Protein AF-A0A0F9MQK7-F1 (afdb_monomer_lite)

Radius of gyration: 15.84 Å; chains: 1; bounding box: 43×38×30 Å

Structure (mmCIF, N/CA/C/O backbone):
data_AF-A0A0F9MQK7-F1
#
_entry.id   AF-A0A0F9MQK7-F1
#
loop_
_atom_site.group_PDB
_atom_site.id
_atom_site.type_symbol
_atom_site.label_atom_id
_atom_site.label_alt_id
_atom_site.label_comp_id
_atom_site.label_asym_id
_atom_site.label_entity_id
_atom_site.label_seq_id
_atom_site.pdbx_PDB_ins_code
_atom_site.Cartn_x
_atom_site.Cartn_y
_atom_site.Cartn_z
_atom_site.occupancy
_atom_site.B_iso_or_equiv
_atom_site.auth_seq_id
_atom_site.auth_comp_id
_atom_site.auth_asym_id
_atom_site.auth_atom_id
_atom_site.pdbx_PDB_model_num
ATOM 1 N N . MET A 1 1 ? -6.878 9.873 -14.787 1.00 47.34 1 MET A N 1
ATOM 2 C CA . MET A 1 1 ? -6.921 8.482 -14.293 1.00 47.34 1 MET A CA 1
ATOM 3 C C . MET A 1 1 ? -7.978 8.427 -13.210 1.00 47.34 1 MET A C 1
ATOM 5 O O . MET A 1 1 ? -7.890 9.215 -12.277 1.00 47.34 1 MET A O 1
ATOM 9 N N . GLU A 1 2 ? -9.004 7.596 -13.382 1.00 56.97 2 GLU A N 1
ATOM 10 C CA . GLU A 1 2 ? -10.028 7.359 -12.358 1.00 56.97 2 GLU A CA 1
ATOM 11 C C . GLU A 1 2 ? -9.343 6.892 -11.067 1.00 56.97 2 GLU A C 1
ATOM 13 O O . GLU A 1 2 ? -8.559 5.941 -11.095 1.00 56.97 2 GLU A O 1
ATOM 18 N N . ASN A 1 3 ? -9.599 7.554 -9.936 1.00 78.50 3 ASN A N 1
ATOM 19 C CA . ASN A 1 3 ? -9.067 7.089 -8.660 1.00 78.50 3 ASN A CA 1
ATOM 20 C C . ASN A 1 3 ? -9.879 5.868 -8.232 1.00 78.50 3 ASN A C 1
ATOM 22 O O . ASN A 1 3 ? -10.920 6.015 -7.598 1.00 78.50 3 ASN A O 1
ATOM 26 N N . ARG A 1 4 ? -9.454 4.660 -8.586 1.00 91.31 4 ARG A N 1
ATOM 27 C CA . ARG A 1 4 ? -10.155 3.434 -8.186 1.00 91.31 4 ARG A CA 1
ATOM 28 C C . ARG A 1 4 ? -9.516 2.854 -6.937 1.00 91.31 4 ARG A C 1
ATOM 30 O O . ARG A 1 4 ? -8.299 2.848 -6.791 1.00 91.31 4 ARG A O 1
ATOM 37 N N . CYS A 1 5 ? -10.353 2.356 -6.038 1.00 93.50 5 CYS A N 1
ATOM 38 C CA . CYS A 1 5 ? -9.909 1.679 -4.832 1.00 93.50 5 CYS A CA 1
ATOM 39 C C . CYS A 1 5 ? -9.233 0.357 -5.202 1.00 93.50 5 CYS A C 1
ATOM 41 O O . CYS A 1 5 ? -9.874 -0.503 -5.812 1.00 93.50 5 CYS A O 1
ATOM 43 N N . PHE A 1 6 ? -7.988 0.141 -4.765 1.00 94.06 6 PHE A N 1
ATOM 44 C CA . PHE A 1 6 ? -7.258 -1.103 -5.056 1.00 94.06 6 PHE A CA 1
ATOM 45 C C . PHE A 1 6 ? -7.934 -2.370 -4.510 1.00 94.06 6 PHE A C 1
ATOM 47 O O . PHE A 1 6 ? -7.606 -3.477 -4.932 1.00 94.06 6 PHE A O 1
ATOM 54 N N . LYS A 1 7 ? -8.874 -2.229 -3.567 1.00 94.81 7 LYS A N 1
ATOM 55 C CA . LYS A 1 7 ? -9.607 -3.353 -2.985 1.00 94.81 7 LYS A CA 1
ATOM 56 C C . LYS A 1 7 ? -10.889 -3.700 -3.726 1.00 94.81 7 LYS A C 1
ATOM 58 O O . LYS A 1 7 ? -11.073 -4.852 -4.103 1.00 94.81 7 LYS A O 1
ATOM 63 N N . CYS A 1 8 ? -11.812 -2.747 -3.828 1.00 94.31 8 CYS A N 1
ATOM 64 C CA . CYS A 1 8 ? -13.159 -3.003 -4.344 1.00 94.31 8 CYS A CA 1
ATOM 65 C C . CYS A 1 8 ? -13.319 -2.626 -5.819 1.00 94.31 8 CYS A C 1
ATOM 67 O O . CYS A 1 8 ? -14.351 -2.932 -6.404 1.00 94.31 8 CYS A O 1
ATOM 69 N N . ASN A 1 9 ? -12.322 -1.963 -6.414 1.00 92.56 9 ASN A N 1
ATOM 70 C CA . ASN A 1 9 ? -12.347 -1.453 -7.784 1.00 92.56 9 ASN A CA 1
ATOM 71 C C . ASN A 1 9 ? -13.461 -0.419 -8.077 1.00 92.56 9 ASN A C 1
ATOM 73 O O . ASN A 1 9 ? -13.677 -0.046 -9.235 1.00 92.56 9 ASN A O 1
ATOM 77 N N . CYS A 1 10 ? -14.145 0.070 -7.038 1.00 92.06 10 CYS A N 1
ATOM 78 C CA . CYS A 1 10 ? -15.068 1.198 -7.121 1.00 92.06 10 CYS A CA 1
ATOM 79 C C . CYS A 1 10 ? -14.302 2.525 -7.081 1.00 92.06 10 CYS A C 1
ATOM 81 O O . CYS A 1 10 ? -13.190 2.607 -6.548 1.00 92.06 10 CYS A O 1
ATOM 83 N N . GLU A 1 11 ? -14.916 3.573 -7.617 1.00 91.06 11 GLU A N 1
ATOM 84 C CA . GLU A 1 11 ?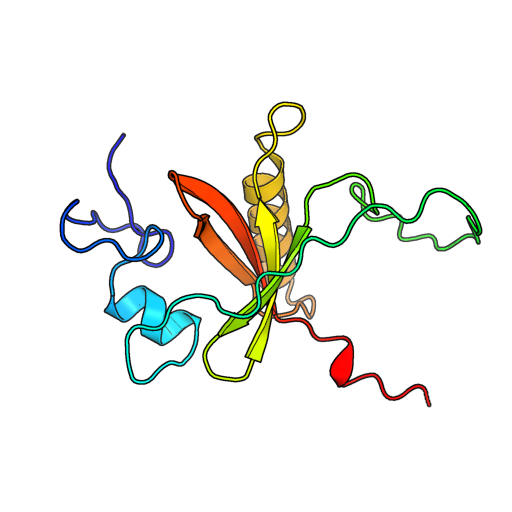 -14.359 4.922 -7.627 1.00 91.06 11 GLU A CA 1
ATOM 85 C C . GLU A 1 11 ? -14.175 5.471 -6.200 1.00 91.06 11 GLU A C 1
ATOM 87 O O . GLU A 1 11 ? -14.993 5.254 -5.303 1.00 91.06 11 GLU A O 1
ATOM 92 N N . THR A 1 12 ? -13.064 6.165 -5.974 1.00 83.94 12 THR A N 1
ATOM 93 C CA . THR A 1 12 ? -12.734 6.873 -4.736 1.00 83.94 12 THR A CA 1
ATOM 94 C C . THR A 1 12 ? -12.859 8.368 -4.991 1.00 83.94 12 THR A C 1
ATOM 96 O O . THR A 1 12 ? -12.261 8.912 -5.921 1.00 83.94 12 THR A O 1
ATOM 99 N N . SER A 1 13 ? -13.619 9.058 -4.143 1.00 78.25 13 SER A N 1
ATOM 100 C CA . SER A 1 13 ? -13.573 10.517 -4.110 1.00 78.25 13 SER A CA 1
ATOM 101 C C . SER A 1 13 ? -12.171 10.952 -3.675 1.00 78.25 13 SER A C 1
ATOM 103 O O . SER A 1 13 ? -11.645 10.451 -2.679 1.00 78.25 13 SER A O 1
ATOM 105 N N . ASN A 1 14 ? -11.557 11.898 -4.397 1.00 64.44 14 ASN A N 1
ATOM 106 C CA . ASN A 1 14 ? -10.209 12.414 -4.102 1.00 64.44 14 ASN A CA 1
ATOM 107 C C . ASN A 1 14 ? -10.029 12.855 -2.636 1.00 64.44 14 ASN A C 1
ATOM 109 O O . ASN A 1 14 ? -8.916 12.815 -2.122 1.00 64.44 14 ASN A O 1
ATOM 113 N N . LYS A 1 15 ? -11.107 13.284 -1.964 1.00 65.50 15 LYS A N 1
ATOM 114 C CA . LYS A 1 15 ? -11.072 13.771 -0.576 1.00 65.50 15 LYS A CA 1
ATOM 115 C C . LYS A 1 15 ? -11.073 12.657 0.478 1.00 65.50 15 LYS A C 1
ATOM 117 O O . LYS A 1 15 ? -10.769 12.933 1.631 1.00 65.50 15 LYS A O 1
ATOM 122 N N . GLU A 1 16 ? -11.402 11.425 0.097 1.00 70.31 16 GLU A N 1
ATOM 123 C CA . GLU A 1 16 ? -11.638 10.317 1.036 1.00 70.31 16 GLU A CA 1
ATOM 124 C C . GLU A 1 16 ? -10.673 9.141 0.839 1.00 70.31 16 GLU A C 1
ATOM 126 O O . GLU A 1 16 ? -10.744 8.154 1.565 1.00 70.31 16 GLU A O 1
ATOM 131 N N . SER A 1 17 ? -9.759 9.220 -0.130 1.00 87.38 17 SER A N 1
ATOM 132 C CA . SER A 1 17 ? -8.796 8.149 -0.391 1.00 87.38 17 SER A CA 1
ATOM 133 C C . SER A 1 17 ? -7.709 8.093 0.686 1.00 87.38 17 SER A C 1
ATOM 135 O O . SER A 1 17 ? -6.991 9.066 0.919 1.00 87.38 17 SER A O 1
ATOM 137 N N . TRP A 1 18 ? -7.550 6.930 1.316 1.00 92.56 18 TRP A N 1
ATOM 138 C CA . TRP A 1 18 ? -6.476 6.627 2.257 1.00 92.56 18 TRP A CA 1
ATOM 139 C C . TRP A 1 18 ? -5.521 5.619 1.620 1.00 92.56 18 TRP A C 1
ATOM 141 O O . TRP A 1 18 ? -5.868 4.453 1.443 1.00 92.56 18 TRP A O 1
ATOM 151 N N . TYR A 1 19 ? -4.333 6.079 1.218 1.00 93.50 19 TYR A N 1
ATOM 152 C CA . TYR A 1 19 ? -3.345 5.272 0.487 1.00 93.50 19 TYR A CA 1
ATOM 153 C C . TYR A 1 19 ? -3.910 4.582 -0.782 1.00 93.50 19 TYR A C 1
ATOM 155 O O . TYR A 1 19 ? -3.547 3.453 -1.107 1.00 93.50 19 TYR A O 1
ATOM 163 N N . GLY A 1 20 ? -4.821 5.235 -1.516 1.00 92.25 20 GLY A N 1
ATOM 164 C CA . GLY A 1 20 ? -5.447 4.657 -2.719 1.00 92.25 20 GLY A CA 1
ATOM 165 C C . GLY A 1 20 ? -6.638 3.732 -2.446 1.00 92.25 20 GLY A C 1
ATOM 166 O O . GLY A 1 20 ? -7.045 2.965 -3.318 1.00 92.25 20 GLY A O 1
ATOM 167 N N . LEU A 1 21 ? -7.191 3.7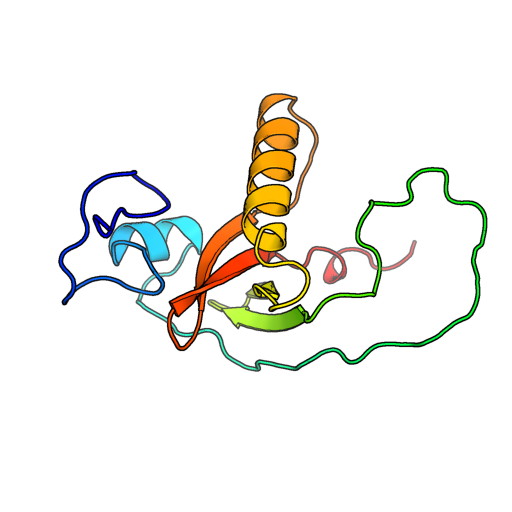68 -1.233 1.00 93.94 21 LEU A N 1
ATOM 168 C CA . LEU A 1 21 ? -8.302 2.925 -0.795 1.00 93.94 21 LEU A CA 1
ATOM 169 C C . LEU A 1 21 ? -9.415 3.759 -0.179 1.00 93.94 21 LEU A C 1
ATOM 171 O O . LEU A 1 21 ? -9.159 4.802 0.417 1.00 93.94 21 LEU A O 1
ATOM 175 N N . HIS A 1 22 ? -10.650 3.255 -0.221 1.00 95.06 22 HIS A N 1
ATOM 176 C CA . HIS A 1 22 ? -11.674 3.763 0.694 1.00 95.06 22 HIS A CA 1
ATOM 177 C C . HIS A 1 22 ? -11.249 3.508 2.151 1.00 95.06 22 HIS A C 1
ATOM 179 O O . HIS A 1 22 ? -10.661 2.454 2.426 1.00 95.06 22 HIS A O 1
ATOM 185 N N . PRO A 1 23 ? -11.613 4.382 3.105 1.00 94.69 23 PRO A N 1
ATOM 186 C CA . PRO A 1 23 ? -11.276 4.218 4.518 1.00 94.69 23 PRO A CA 1
ATOM 187 C C . PRO A 1 23 ? -11.670 2.851 5.090 1.00 94.69 23 PRO A C 1
ATOM 189 O O . PRO A 1 23 ? -10.881 2.188 5.764 1.00 94.69 23 PRO A O 1
ATOM 192 N N . GLU A 1 24 ? -12.872 2.375 4.756 1.00 95.06 24 GLU A N 1
ATOM 193 C CA . GLU A 1 24 ? -13.353 1.054 5.173 1.00 95.06 24 GLU A CA 1
ATOM 194 C C . GLU A 1 24 ? -12.589 -0.087 4.498 1.00 95.06 24 GLU A C 1
ATOM 196 O O . GLU A 1 24 ? -12.278 -1.098 5.128 1.00 95.06 24 GLU A O 1
ATOM 201 N N . CYS A 1 25 ? -12.226 0.080 3.224 1.00 96.00 25 CYS A N 1
ATOM 202 C CA . CYS A 1 25 ? -11.423 -0.906 2.509 1.00 96.00 25 CYS A CA 1
ATOM 203 C C . CYS A 1 25 ? -10.046 -1.074 3.159 1.00 96.00 25 CYS A C 1
ATOM 205 O O . CYS A 1 25 ? -9.611 -2.213 3.357 1.00 96.00 25 CYS A O 1
ATOM 207 N N . PHE A 1 26 ? -9.413 0.041 3.538 1.00 95.94 26 PHE A N 1
ATOM 208 C CA . PHE A 1 26 ? -8.145 0.059 4.259 1.00 95.94 26 PHE A CA 1
ATOM 209 C C . PHE A 1 26 ? -8.258 -0.647 5.611 1.00 95.94 26 PHE A C 1
ATOM 211 O O . PHE A 1 26 ? -7.537 -1.617 5.854 1.00 95.94 26 PHE A O 1
ATOM 218 N N . LYS A 1 27 ? -9.218 -0.243 6.455 1.00 96.62 27 LYS A N 1
ATOM 219 C CA . LYS A 1 27 ? -9.444 -0.873 7.767 1.00 96.62 27 LYS A CA 1
ATOM 220 C C . LYS A 1 27 ? -9.659 -2.378 7.654 1.00 96.62 27 LYS A C 1
ATOM 222 O O . LYS A 1 27 ? -9.061 -3.145 8.401 1.00 96.62 27 LYS A O 1
ATOM 227 N N . GLN A 1 28 ? -10.446 -2.823 6.677 1.00 96.50 28 GLN A N 1
ATOM 228 C CA . GLN A 1 28 ? -10.695 -4.247 6.466 1.00 96.50 28 GLN A CA 1
ATOM 229 C C . GLN A 1 28 ? -9.458 -5.016 5.967 1.00 96.50 28 GLN A C 1
ATOM 231 O O . GLN A 1 28 ? -9.264 -6.160 6.370 1.00 96.50 28 GLN A O 1
ATOM 236 N N . TRP A 1 29 ? -8.640 -4.443 5.073 1.00 96.25 29 TRP A N 1
ATOM 237 C CA . TRP A 1 29 ? -7.409 -5.103 4.612 1.00 96.25 29 TRP A CA 1
ATOM 238 C C . TRP A 1 29 ? -6.387 -5.250 5.733 1.00 96.25 29 TRP A C 1
ATOM 240 O O . TRP A 1 29 ? -5.842 -6.334 5.926 1.00 96.25 29 TRP A O 1
ATOM 250 N N . PHE A 1 30 ? -6.181 -4.191 6.512 1.00 96.00 30 PHE A N 1
ATOM 251 C CA . PHE A 1 30 ? -5.177 -4.173 7.573 1.00 96.00 30 PHE A CA 1
ATOM 252 C C . PHE A 1 30 ? -5.713 -4.619 8.943 1.00 96.00 30 PHE A C 1
ATOM 254 O O . PHE A 1 30 ? -4.946 -4.680 9.899 1.00 96.00 30 PHE A O 1
ATOM 261 N N . LYS A 1 31 ? -6.999 -4.994 9.025 1.00 95.62 31 LYS A N 1
ATOM 262 C CA . LYS A 1 31 ? -7.709 -5.412 10.248 1.00 95.62 31 LYS A CA 1
ATOM 263 C C . LYS A 1 31 ? -7.598 -4.383 11.383 1.00 95.62 31 LYS A C 1
ATOM 265 O O . LYS A 1 31 ? -7.288 -4.736 12.517 1.00 95.62 31 LYS A O 1
ATOM 270 N N . LEU A 1 32 ? -7.847 -3.116 11.058 1.00 95.75 32 LEU A N 1
ATOM 271 C CA . LEU A 1 32 ? -7.738 -1.980 11.978 1.00 95.75 32 LEU A CA 1
ATOM 272 C C . LEU A 1 32 ? -9.115 -1.514 12.458 1.00 95.75 32 LEU A C 1
ATOM 274 O O . LEU A 1 32 ? -10.088 -1.560 11.703 1.00 95.75 32 LEU A O 1
ATOM 278 N N . SER A 1 33 ? -9.187 -1.014 13.692 1.00 93.75 33 SER A N 1
ATOM 279 C CA . SER A 1 33 ? -10.393 -0.378 14.245 1.00 93.75 33 SER A CA 1
ATOM 280 C C . SER A 1 33 ? -10.550 1.078 13.792 1.00 93.75 33 SER A C 1
ATOM 282 O O . SER A 1 33 ? -11.671 1.573 13.672 1.00 93.75 33 SER A O 1
ATOM 284 N N . SER A 1 34 ? -9.444 1.756 13.485 1.00 94.94 34 SER A N 1
ATOM 285 C CA . SER A 1 34 ? -9.400 3.149 13.040 1.00 94.94 34 SER A CA 1
ATOM 286 C C . SER A 1 34 ? -8.417 3.335 11.878 1.00 94.94 34 SER A C 1
ATOM 288 O O . SER A 1 34 ? -7.708 2.410 11.476 1.00 94.94 34 SER A O 1
ATOM 290 N N . LEU A 1 35 ? -8.420 4.524 11.270 1.00 94.19 35 LEU A N 1
ATOM 291 C CA . LEU A 1 35 ? -7.435 4.870 10.248 1.00 94.19 35 LEU A CA 1
ATOM 292 C C . LEU A 1 35 ? -6.089 5.169 10.905 1.00 94.19 35 LEU A C 1
ATOM 294 O O . LEU A 1 35 ? -5.951 6.132 11.655 1.00 94.19 35 LEU A O 1
ATOM 298 N N . GLU A 1 36 ? -5.091 4.366 10.562 1.00 93.88 36 GLU A N 1
ATOM 299 C CA . GLU A 1 36 ? -3.715 4.529 11.016 1.00 93.88 36 GLU A CA 1
ATOM 300 C C . GLU A 1 36 ? -2.779 4.796 9.829 1.00 93.88 36 GLU A C 1
ATOM 302 O O . GLU A 1 36 ? -3.062 4.434 8.681 1.00 93.88 36 GLU A O 1
ATOM 307 N N . LYS A 1 37 ? -1.641 5.433 10.116 1.00 93.94 37 LYS A N 1
ATOM 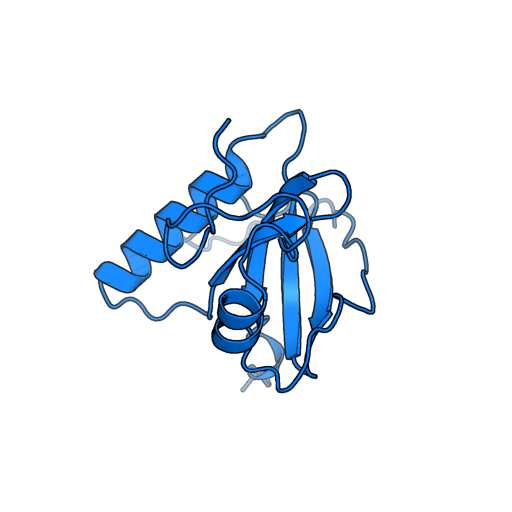308 C CA . LYS A 1 37 ? -0.531 5.602 9.170 1.00 93.94 37 LYS A CA 1
ATOM 309 C C . LYS A 1 37 ? 0.519 4.525 9.408 1.00 93.94 37 LYS A C 1
ATOM 311 O O . LYS A 1 37 ? 0.690 4.072 10.537 1.00 93.94 37 LYS A O 1
ATOM 316 N N . PHE A 1 38 ? 1.264 4.167 8.366 1.00 93.00 38 PHE A N 1
ATOM 317 C CA . PHE A 1 38 ? 2.476 3.370 8.546 1.00 93.00 38 PHE A CA 1
ATOM 318 C C . PHE A 1 38 ? 3.481 4.142 9.411 1.00 93.00 38 PHE A C 1
ATOM 320 O O . PHE A 1 38 ? 3.768 5.311 9.156 1.00 93.00 38 PHE A O 1
ATOM 327 N N . GLN A 1 39 ? 3.997 3.482 10.442 1.00 91.44 39 GLN A N 1
ATOM 328 C CA . GLN A 1 39 ? 4.958 4.023 11.404 1.00 91.44 39 GLN A CA 1
ATOM 329 C C . GLN A 1 39 ? 6.297 3.288 11.295 1.00 91.44 39 GLN A C 1
ATOM 331 O O . GLN A 1 39 ? 6.379 2.231 10.665 1.00 91.44 39 GLN A O 1
ATOM 336 N N . ASN A 1 40 ? 7.340 3.830 11.934 1.00 87.62 40 ASN A N 1
ATOM 337 C CA . ASN A 1 40 ? 8.673 3.218 11.999 1.00 87.62 40 ASN A CA 1
ATOM 338 C C . ASN A 1 40 ? 9.214 2.825 10.615 1.00 87.62 40 ASN A C 1
ATOM 340 O O . ASN A 1 40 ? 9.708 1.715 10.426 1.00 87.62 40 ASN A O 1
ATOM 344 N N . ILE A 1 41 ? 9.059 3.724 9.637 1.00 86.25 41 ILE A N 1
ATOM 345 C CA . ILE A 1 41 ? 9.494 3.517 8.254 1.00 86.25 41 ILE A CA 1
ATOM 346 C C . ILE A 1 41 ? 11.026 3.528 8.227 1.00 86.25 41 ILE A C 1
ATOM 348 O O . ILE A 1 41 ? 11.660 4.572 8.356 1.00 86.25 41 ILE A O 1
ATOM 352 N N . ILE A 1 42 ? 11.622 2.349 8.075 1.00 83.50 42 ILE A N 1
ATOM 353 C CA . ILE A 1 42 ? 13.072 2.152 8.037 1.00 83.50 42 ILE A CA 1
ATOM 354 C C . ILE A 1 42 ? 13.450 1.689 6.635 1.00 83.50 42 ILE A C 1
ATOM 356 O O . ILE A 1 42 ? 13.048 0.605 6.203 1.00 83.50 42 ILE A O 1
ATOM 360 N N . SER A 1 43 ? 14.247 2.496 5.933 1.00 79.94 43 SER A N 1
ATOM 361 C CA . SER A 1 43 ? 14.849 2.092 4.660 1.00 79.94 43 SER A CA 1
ATOM 362 C C . SER A 1 43 ? 15.870 0.987 4.911 1.00 79.94 43 SER A C 1
ATOM 364 O O . SER A 1 43 ? 16.816 1.167 5.683 1.00 79.94 43 SER A O 1
ATOM 366 N N . ARG A 1 44 ? 15.691 -0.172 4.271 1.00 68.62 44 ARG A N 1
ATOM 367 C CA . ARG A 1 44 ? 16.710 -1.223 4.297 1.00 68.62 44 ARG A CA 1
ATOM 368 C C . ARG A 1 44 ? 17.630 -1.025 3.099 1.00 68.62 44 ARG A C 1
ATOM 370 O O . ARG A 1 44 ? 17.276 -1.410 1.988 1.00 68.62 44 ARG A O 1
ATOM 377 N N . ARG A 1 45 ? 18.795 -0.413 3.345 1.00 55.62 45 ARG A N 1
ATOM 378 C CA . ARG A 1 45 ? 19.878 -0.319 2.356 1.00 55.62 45 ARG A CA 1
ATOM 379 C C . ARG A 1 45 ? 20.398 -1.708 1.985 1.00 55.62 45 ARG A C 1
ATOM 381 O O . ARG A 1 45 ? 20.289 -2.656 2.764 1.00 55.62 45 ARG A O 1
ATOM 388 N N . HIS A 1 46 ? 20.943 -1.784 0.778 1.00 55.41 46 HIS A N 1
ATOM 389 C CA . HIS A 1 46 ? 21.577 -2.957 0.197 1.00 55.41 46 HIS A CA 1
ATOM 390 C C . HIS A 1 46 ? 22.676 -3.492 1.119 1.00 55.41 46 HIS A C 1
ATOM 392 O O . HIS A 1 46 ? 23.547 -2.745 1.559 1.00 55.41 46 HIS A O 1
ATOM 398 N N . SER A 1 47 ? 22.630 -4.786 1.414 1.00 42.41 47 SER A N 1
ATOM 399 C CA . SER A 1 47 ? 23.845 -5.536 1.697 1.00 42.41 47 SER A CA 1
ATOM 400 C C . SER A 1 47 ? 24.379 -5.978 0.339 1.00 42.41 47 SER A C 1
ATOM 402 O O . SER A 1 47 ? 23.794 -6.880 -0.268 1.00 42.41 47 SER A O 1
ATOM 404 N N . ASP A 1 48 ? 25.413 -5.307 -0.157 1.00 42.09 48 ASP A N 1
ATOM 405 C CA . ASP A 1 48 ? 26.182 -5.828 -1.280 1.00 42.09 48 ASP A CA 1
ATOM 406 C C . ASP A 1 48 ? 26.864 -7.140 -0.863 1.00 42.09 48 ASP A C 1
ATOM 408 O O . ASP A 1 48 ? 27.387 -7.265 0.243 1.00 42.09 48 ASP A O 1
ATOM 412 N N . GLU A 1 49 ? 26.760 -8.113 -1.768 1.00 50.06 49 GLU A N 1
ATOM 413 C CA . GLU A 1 49 ? 27.619 -9.282 -1.981 1.00 50.06 49 GLU A CA 1
ATOM 414 C C . GLU A 1 49 ? 28.135 -10.062 -0.760 1.00 50.06 49 GLU A C 1
ATOM 416 O O . GLU A 1 49 ? 29.097 -9.693 -0.097 1.00 50.06 49 GLU A O 1
ATOM 421 N N . THR A 1 50 ? 27.581 -11.259 -0.549 1.00 40.69 50 THR A N 1
ATOM 422 C CA . THR A 1 50 ? 28.307 -12.550 -0.621 1.00 40.69 50 THR A CA 1
ATOM 423 C C . THR A 1 50 ? 27.378 -13.685 -0.176 1.00 40.69 50 THR A C 1
ATOM 425 O O . THR A 1 50 ? 26.515 -13.492 0.670 1.00 40.69 50 THR A O 1
ATOM 428 N N . LEU A 1 51 ? 27.577 -14.882 -0.742 1.00 40.72 51 LEU A N 1
ATOM 429 C CA . LEU A 1 51 ? 26.800 -16.124 -0.553 1.00 40.72 51 LEU A CA 1
ATOM 430 C C . LEU A 1 51 ? 25.643 -16.336 -1.545 1.00 40.72 51 LEU A C 1
ATOM 432 O O . LEU A 1 51 ? 24.509 -16.638 -1.179 1.00 40.72 51 LEU A O 1
ATOM 436 N N . PHE A 1 52 ? 25.981 -16.324 -2.837 1.00 41.41 52 PHE A N 1
ATOM 437 C CA . PHE A 1 52 ? 25.300 -17.164 -3.829 1.00 41.41 52 PHE A CA 1
ATOM 438 C C . PHE A 1 52 ? 25.519 -18.650 -3.482 1.00 41.41 52 PHE A C 1
ATOM 440 O O . PHE A 1 52 ? 26.320 -19.347 -4.099 1.00 41.41 52 PHE A O 1
ATOM 447 N N . ASN A 1 53 ? 24.800 -19.157 -2.483 1.00 40.66 53 ASN A N 1
ATOM 448 C CA . ASN A 1 53 ? 24.627 -20.591 -2.302 1.00 40.66 53 ASN A CA 1
ATOM 449 C C . ASN A 1 53 ? 23.313 -21.000 -2.964 1.00 40.66 53 ASN A C 1
ATOM 451 O O . ASN A 1 53 ? 22.240 -20.731 -2.436 1.00 40.66 53 ASN A O 1
ATOM 455 N N . LYS A 1 54 ? 23.440 -21.613 -4.151 1.00 43.91 54 LYS A N 1
ATOM 456 C CA . LYS A 1 54 ? 22.540 -22.594 -4.795 1.00 43.91 54 LYS A CA 1
ATOM 457 C C . LYS A 1 54 ? 21.186 -22.840 -4.094 1.00 43.91 54 LYS A C 1
ATOM 459 O O . LYS A 1 54 ? 20.904 -23.943 -3.634 1.00 43.91 54 LYS A O 1
ATOM 464 N N . ALA A 1 55 ? 20.302 -21.850 -4.094 1.00 42.03 55 ALA A N 1
ATOM 465 C CA . ALA A 1 55 ? 18.886 -22.058 -3.838 1.00 42.03 55 ALA A CA 1
ATOM 466 C C . ALA A 1 55 ? 18.162 -21.903 -5.175 1.00 42.03 55 ALA A C 1
ATOM 468 O O . ALA A 1 55 ? 18.138 -20.825 -5.760 1.00 42.03 55 ALA A O 1
ATOM 469 N N . ILE A 1 56 ? 17.578 -23.001 -5.657 1.00 45.28 56 ILE A N 1
ATOM 470 C CA . ILE A 1 56 ? 16.877 -23.153 -6.948 1.00 45.28 56 ILE A CA 1
ATOM 471 C C . ILE A 1 56 ? 15.638 -22.227 -7.073 1.00 45.28 56 ILE A C 1
ATOM 473 O O . ILE A 1 56 ? 14.995 -22.172 -8.112 1.00 45.28 56 ILE A O 1
ATOM 477 N N . ASN A 1 57 ? 15.351 -21.416 -6.052 1.00 40.88 57 ASN A N 1
ATOM 478 C CA . ASN A 1 57 ? 14.320 -20.386 -6.050 1.00 40.88 57 ASN A CA 1
ATOM 479 C C . ASN A 1 57 ? 14.945 -18.986 -5.969 1.00 40.88 57 ASN A C 1
ATOM 481 O O . ASN A 1 57 ? 14.754 -18.252 -4.996 1.00 40.88 57 ASN A O 1
ATOM 485 N N . SER A 1 58 ? 15.689 -18.583 -6.999 1.00 36.62 58 SER A N 1
ATOM 486 C CA . SER A 1 58 ? 16.021 -17.172 -7.184 1.00 36.62 58 SER A CA 1
ATOM 487 C C . SER A 1 58 ? 14.743 -16.435 -7.590 1.00 36.62 58 SER A C 1
ATOM 489 O O . SER A 1 58 ? 14.424 -16.331 -8.772 1.00 36.62 58 SER A O 1
ATOM 491 N N . SER A 1 59 ? 13.970 -15.939 -6.617 1.00 44.50 59 SER A N 1
ATOM 492 C CA . SER A 1 59 ? 12.969 -14.904 -6.912 1.00 44.50 59 SER A CA 1
ATOM 493 C C . SER A 1 59 ? 13.664 -13.822 -7.741 1.00 44.50 59 SER A C 1
ATOM 495 O O . SER A 1 59 ? 14.776 -13.400 -7.401 1.00 44.50 59 SER A O 1
ATOM 497 N N . PHE A 1 60 ? 13.032 -13.440 -8.849 1.00 49.47 60 PHE A N 1
ATOM 498 C CA . PHE A 1 60 ? 13.586 -12.572 -9.892 1.00 49.47 60 PHE A CA 1
ATOM 499 C C . PHE A 1 60 ? 14.087 -11.210 -9.374 1.00 49.47 60 PHE A C 1
ATOM 501 O O . PHE A 1 60 ? 14.763 -10.490 -10.101 1.00 49.47 60 PHE A O 1
ATOM 508 N N . PHE A 1 61 ? 13.795 -10.862 -8.115 1.00 50.34 61 PHE A N 1
ATOM 509 C CA . PHE A 1 61 ? 13.957 -9.520 -7.573 1.00 50.34 61 PHE A CA 1
ATOM 510 C C . PHE A 1 61 ? 14.702 -9.453 -6.224 1.00 50.34 61 PHE A C 1
ATOM 512 O O . PHE A 1 61 ? 14.521 -8.516 -5.441 1.00 50.34 61 PHE A O 1
ATOM 519 N N . HIS A 1 62 ? 15.551 -10.431 -5.899 1.00 51.88 62 HIS A N 1
ATOM 520 C CA . HIS A 1 62 ? 16.289 -10.411 -4.632 1.00 51.88 62 HIS A CA 1
ATOM 521 C C . HIS A 1 62 ? 17.308 -9.255 -4.554 1.00 51.88 62 HIS A C 1
ATOM 523 O O . HIS A 1 62 ? 18.329 -9.255 -5.228 1.00 51.88 62 HIS A O 1
ATOM 529 N N . GLY A 1 63 ? 17.049 -8.289 -3.664 1.00 54.06 63 GLY A N 1
ATOM 530 C CA . GLY A 1 63 ? 18.073 -7.400 -3.093 1.00 54.06 63 GLY A CA 1
ATOM 531 C C . GLY A 1 63 ? 18.330 -6.062 -3.794 1.00 54.06 63 GLY A C 1
ATOM 532 O O . GLY A 1 63 ? 18.972 -5.209 -3.187 1.00 54.06 63 GLY A O 1
ATOM 533 N N . LYS A 1 64 ? 17.802 -5.833 -5.003 1.00 62.16 64 LYS A N 1
ATOM 534 C CA . LYS A 1 64 ? 18.118 -4.633 -5.806 1.00 62.16 64 LYS A CA 1
ATOM 535 C C . LYS A 1 64 ? 17.165 -3.438 -5.619 1.00 62.16 64 LYS A C 1
ATOM 537 O O . LYS A 1 64 ? 17.439 -2.373 -6.146 1.00 62.16 64 LYS A O 1
ATOM 542 N N . PHE A 1 65 ? 16.087 -3.575 -4.845 1.00 70.94 65 PHE A N 1
ATOM 543 C CA . PHE A 1 65 ? 14.992 -2.591 -4.840 1.00 70.94 65 PHE A CA 1
ATOM 544 C C . PHE A 1 65 ? 14.809 -1.894 -3.501 1.00 70.94 65 PHE A C 1
ATOM 546 O O . PHE A 1 65 ? 14.978 -2.510 -2.437 1.00 70.94 65 PHE A O 1
ATOM 553 N N . ARG A 1 66 ? 14.376 -0.632 -3.556 1.00 76.06 66 ARG A N 1
ATOM 554 C CA . ARG A 1 66 ? 13.997 0.138 -2.371 1.00 76.06 66 ARG A CA 1
ATOM 555 C C . ARG A 1 66 ? 12.827 -0.513 -1.661 1.00 76.06 66 ARG A C 1
ATOM 557 O O . ARG A 1 66 ? 11.687 -0.548 -2.125 1.00 76.06 66 ARG A O 1
ATOM 564 N N . LYS A 1 67 ? 13.144 -1.014 -0.475 1.00 84.25 67 LYS A N 1
ATOM 565 C CA . LYS A 1 67 ? 12.179 -1.598 0.440 1.00 84.25 67 LYS A CA 1
ATOM 566 C C . LYS A 1 67 ? 12.267 -0.924 1.795 1.00 84.25 67 LYS A C 1
ATOM 568 O O . LYS A 1 67 ? 13.355 -0.699 2.332 1.00 84.25 67 LYS A O 1
ATOM 573 N N . TYR A 1 68 ? 11.105 -0.670 2.371 1.00 88.31 68 TYR A N 1
ATOM 574 C CA . TYR A 1 68 ? 10.977 -0.165 3.725 1.00 88.31 68 TYR A CA 1
ATOM 575 C C . TYR A 1 68 ? 10.424 -1.257 4.626 1.00 88.31 68 TYR A C 1
ATOM 577 O O . TYR A 1 68 ? 9.581 -2.058 4.222 1.00 88.31 68 TYR A O 1
ATOM 585 N N . SER A 1 69 ? 10.912 -1.302 5.858 1.00 90.38 69 SER A N 1
ATOM 586 C CA . SER A 1 69 ? 10.210 -1.969 6.952 1.00 90.38 69 SER A CA 1
ATOM 587 C C . SER A 1 69 ? 9.342 -0.942 7.661 1.00 90.38 69 SER A C 1
ATOM 589 O O . SER A 1 69 ? 9.792 0.179 7.864 1.00 90.38 69 SER A O 1
ATOM 591 N N . SER A 1 70 ? 8.124 -1.310 8.037 1.00 92.75 70 SER A N 1
ATOM 592 C CA . SER A 1 70 ? 7.219 -0.424 8.773 1.00 92.75 70 SER A CA 1
ATOM 593 C C . SER A 1 70 ? 6.310 -1.208 9.713 1.00 92.75 70 SER A C 1
ATOM 595 O O . SER A 1 70 ? 6.205 -2.434 9.628 1.00 92.75 70 SER A O 1
ATOM 597 N N . THR A 1 71 ? 5.603 -0.494 10.581 1.00 93.88 71 THR A N 1
ATOM 598 C CA . THR A 1 71 ? 4.579 -1.031 11.483 1.00 93.88 71 THR A CA 1
ATOM 599 C C . THR A 1 71 ? 3.222 -0.383 11.217 1.00 93.88 71 THR A C 1
ATOM 601 O O . THR A 1 71 ? 3.158 0.815 10.956 1.00 93.88 71 THR A O 1
ATOM 604 N N . LEU A 1 72 ? 2.141 -1.160 11.295 1.00 94.94 72 LEU A N 1
ATOM 605 C CA . LEU A 1 72 ? 0.755 -0.685 11.191 1.00 94.94 72 LEU A CA 1
ATOM 606 C C . LEU A 1 72 ? -0.160 -1.624 11.995 1.00 94.94 72 LEU A C 1
ATOM 608 O O . LEU A 1 72 ? -0.064 -2.843 11.824 1.00 94.94 72 LEU A O 1
ATOM 612 N N . GLY A 1 73 ? -1.005 -1.097 12.891 1.00 92.38 73 GLY A N 1
ATOM 613 C CA . GLY A 1 73 ? -1.871 -1.923 13.746 1.00 92.38 73 GLY A CA 1
ATOM 614 C C . GLY A 1 73 ? -1.118 -3.000 14.535 1.00 92.38 73 GLY A C 1
ATOM 615 O O . GLY A 1 73 ? -1.536 -4.156 14.570 1.00 92.38 73 GLY A O 1
ATOM 616 N N . GLY A 1 74 ? 0.076 -2.675 15.043 1.00 90.25 74 GLY A N 1
ATOM 617 C CA . GLY A 1 74 ? 0.955 -3.620 15.750 1.00 90.25 74 GLY A CA 1
ATOM 618 C C . GLY A 1 74 ? 1.594 -4.720 14.885 1.00 90.25 74 GLY A C 1
ATOM 619 O O . GLY A 1 74 ? 2.404 -5.494 15.386 1.00 90.25 74 GLY A O 1
ATOM 620 N N . SER A 1 75 ? 1.283 -4.800 13.588 1.00 91.81 75 SER A N 1
ATOM 621 C CA . SER A 1 75 ? 1.901 -5.747 12.651 1.00 91.81 75 SER A CA 1
ATOM 622 C C . SER A 1 75 ? 3.050 -5.097 11.879 1.00 91.81 75 SER A C 1
ATOM 624 O O . SER A 1 75 ? 2.991 -3.914 11.544 1.00 91.81 75 SER A O 1
ATOM 626 N N . LYS A 1 76 ? 4.084 -5.879 11.550 1.00 92.44 76 LYS A N 1
ATOM 627 C CA . LYS A 1 76 ? 5.200 -5.434 10.704 1.00 92.44 76 LYS A CA 1
ATOM 628 C C . LYS A 1 76 ? 4.941 -5.738 9.235 1.00 92.44 76 LYS A C 1
ATOM 630 O O . LYS A 1 76 ? 4.436 -6.808 8.889 1.00 92.44 76 LYS A O 1
ATOM 635 N N . TYR A 1 77 ? 5.343 -4.814 8.376 1.00 93.44 77 TYR A N 1
ATOM 636 C CA . TYR A 1 77 ? 5.161 -4.884 6.932 1.00 93.44 77 TYR A CA 1
ATOM 637 C C . TYR A 1 77 ? 6.463 -4.566 6.201 1.00 93.44 77 TYR A C 1
ATOM 639 O O . TYR A 1 77 ? 7.334 -3.861 6.716 1.00 93.44 77 TYR A O 1
ATOM 647 N N . ILE A 1 78 ? 6.574 -5.111 4.992 1.00 93.00 78 ILE A N 1
ATOM 648 C CA . ILE A 1 78 ? 7.581 -4.749 4.000 1.00 93.00 78 ILE A CA 1
ATOM 649 C C . ILE A 1 78 ? 6.858 -3.996 2.887 1.00 93.00 78 ILE A C 1
ATOM 651 O O . ILE A 1 78 ? 5.883 -4.505 2.332 1.00 93.00 78 ILE A O 1
ATOM 655 N N . LEU A 1 79 ? 7.341 -2.797 2.580 1.00 93.06 79 LEU A N 1
ATOM 656 C CA . LEU A 1 79 ? 6.831 -1.922 1.528 1.00 93.06 79 LEU A CA 1
ATOM 657 C C . LEU A 1 79 ? 7.856 -1.906 0.398 1.00 93.06 79 LEU A C 1
ATOM 659 O O . LEU A 1 79 ? 8.991 -1.487 0.625 1.00 93.06 79 LEU A O 1
ATOM 663 N N . LYS A 1 80 ? 7.475 -2.369 -0.793 1.00 92.25 80 LYS A N 1
ATOM 664 C CA . LYS A 1 80 ? 8.266 -2.278 -2.026 1.00 92.25 80 LYS A CA 1
ATOM 665 C C . LYS A 1 80 ? 7.660 -1.169 -2.881 1.00 92.25 80 LYS A C 1
ATOM 667 O O . LYS A 1 80 ? 6.551 -1.328 -3.390 1.00 92.25 80 LYS A O 1
ATOM 672 N N . VAL A 1 81 ? 8.358 -0.045 -2.967 1.00 90.00 81 VAL A N 1
ATOM 673 C CA . VAL A 1 81 ? 7.865 1.176 -3.618 1.00 90.00 81 VAL A CA 1
ATOM 674 C C . VAL A 1 81 ? 8.370 1.215 -5.058 1.00 90.00 81 VAL A C 1
ATOM 676 O O . VAL A 1 81 ? 9.452 0.699 -5.333 1.00 90.00 81 VAL A O 1
ATOM 679 N N . GLU A 1 82 ? 7.586 1.789 -5.969 1.00 89.00 82 GLU A N 1
ATOM 680 C CA . GLU A 1 82 ? 8.016 2.032 -7.347 1.00 89.00 82 GLU A CA 1
ATOM 681 C C . GLU A 1 82 ? 9.335 2.816 -7.397 1.00 89.00 82 GLU A C 1
ATOM 683 O O . GLU A 1 82 ? 9.599 3.714 -6.591 1.00 89.00 82 GLU A O 1
ATOM 688 N N . GLU A 1 83 ? 10.171 2.468 -8.370 1.00 85.56 83 GLU A N 1
ATOM 689 C CA . GLU A 1 83 ? 11.440 3.136 -8.628 1.00 85.56 83 GLU A CA 1
ATOM 690 C C . GLU A 1 83 ? 11.544 3.490 -10.104 1.00 85.56 83 GLU A C 1
ATOM 692 O O . GLU A 1 83 ? 10.973 2.810 -10.951 1.00 85.56 83 GLU A O 1
ATOM 697 N N . LYS A 1 84 ? 12.311 4.535 -10.425 1.00 85.62 84 LYS A N 1
ATOM 698 C CA . LYS A 1 84 ? 12.438 5.036 -11.799 1.00 85.62 84 LYS A CA 1
ATOM 699 C C . LYS A 1 84 ? 12.910 3.964 -12.787 1.00 85.62 84 LYS A C 1
ATOM 701 O O . LYS A 1 84 ? 12.429 3.934 -13.913 1.00 85.62 84 LYS A O 1
ATOM 706 N N . ASP A 1 85 ? 13.829 3.105 -12.355 1.00 84.06 85 ASP A N 1
ATOM 707 C CA . ASP A 1 85 ? 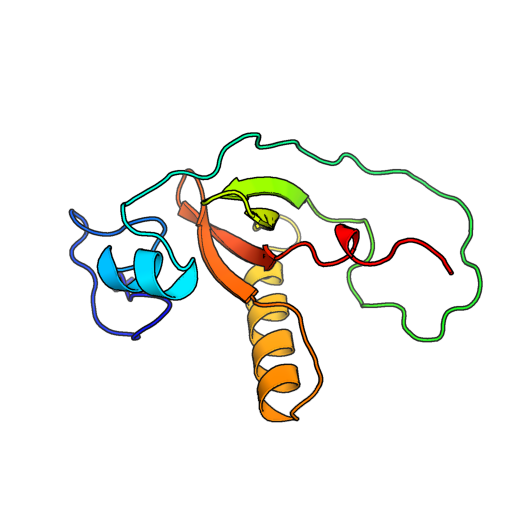14.424 2.076 -13.212 1.00 84.06 85 ASP A CA 1
ATOM 708 C C . ASP A 1 85 ? 13.533 0.831 -13.356 1.00 84.06 85 ASP A C 1
ATOM 710 O O . ASP A 1 85 ? 13.744 0.041 -14.272 1.00 84.06 85 ASP A O 1
ATOM 714 N N . TYR A 1 86 ? 12.549 0.658 -12.462 1.00 83.44 86 TYR A N 1
ATOM 715 C CA . TYR A 1 86 ? 11.656 -0.507 -12.398 1.00 83.44 86 TYR A CA 1
ATOM 716 C C . TYR A 1 86 ? 10.247 -0.106 -11.905 1.00 83.44 86 TYR A C 1
ATOM 718 O O . TYR A 1 86 ? 9.815 -0.534 -10.824 1.00 83.44 86 TYR A O 1
ATOM 726 N N . PRO A 1 87 ? 9.520 0.754 -12.643 1.00 88.38 87 PRO A N 1
ATOM 727 C CA . PRO A 1 87 ? 8.246 1.320 -12.187 1.00 88.38 87 PRO A CA 1
ATOM 728 C C . PRO A 1 87 ? 7.132 0.270 -12.044 1.00 88.38 87 PRO A C 1
ATOM 730 O O . PRO A 1 87 ? 6.238 0.407 -11.212 1.00 88.38 87 PRO A O 1
ATOM 733 N N . GLU A 1 88 ? 7.188 -0.810 -12.821 1.00 90.00 88 GLU A N 1
ATOM 734 C CA . GLU A 1 88 ? 6.200 -1.891 -12.837 1.00 90.00 88 GLU A CA 1
ATOM 735 C C . GLU A 1 88 ? 6.350 -2.902 -11.693 1.00 90.00 88 GLU A C 1
ATOM 737 O O . GLU A 1 88 ? 5.498 -3.784 -11.532 1.00 90.00 88 GLU A O 1
ATOM 742 N N . LEU A 1 89 ? 7.420 -2.809 -10.900 1.00 88.25 89 LEU A N 1
ATOM 743 C CA . LEU A 1 89 ? 7.746 -3.816 -9.893 1.00 88.25 89 LEU A CA 1
ATOM 744 C C . LEU A 1 89 ? 6.624 -4.024 -8.859 1.00 88.25 89 LEU A C 1
ATOM 746 O O . LEU A 1 89 ? 6.251 -5.181 -8.642 1.00 88.25 89 LEU A O 1
ATOM 750 N N . PRO A 1 90 ? 6.029 -2.978 -8.244 1.00 93.38 90 PRO A N 1
ATOM 751 C CA . PRO A 1 90 ? 4.925 -3.175 -7.308 1.00 93.38 90 PRO A CA 1
ATOM 752 C C . PRO A 1 90 ? 3.744 -3.923 -7.938 1.00 93.38 90 PRO A C 1
ATOM 754 O O . PRO A 1 90 ? 3.222 -4.870 -7.347 1.00 93.38 90 PRO A O 1
ATOM 757 N N . ALA A 1 91 ? 3.352 -3.536 -9.158 1.00 93.88 91 ALA A N 1
ATOM 758 C CA . ALA A 1 91 ? 2.256 -4.157 -9.903 1.00 93.88 91 ALA A CA 1
ATOM 759 C C . ALA A 1 91 ? 2.543 -5.627 -10.233 1.00 93.88 91 ALA A C 1
ATOM 761 O O . ALA A 1 91 ? 1.680 -6.485 -10.036 1.00 93.88 91 ALA A O 1
ATOM 762 N N . THR A 1 92 ? 3.769 -5.917 -10.666 1.00 94.25 92 THR A N 1
ATOM 763 C CA . THR A 1 92 ? 4.233 -7.272 -10.982 1.00 94.25 92 THR A CA 1
ATOM 764 C C . THR A 1 92 ? 4.190 -8.168 -9.746 1.00 94.25 92 THR A C 1
ATOM 766 O O . THR A 1 92 ? 3.623 -9.258 -9.786 1.00 94.25 92 THR A O 1
ATOM 769 N N . GLU A 1 93 ? 4.719 -7.696 -8.616 1.00 93.88 93 GLU A N 1
ATOM 770 C CA . GLU A 1 93 ? 4.697 -8.423 -7.341 1.00 93.88 93 GLU A CA 1
ATOM 771 C C . GLU A 1 93 ? 3.266 -8.700 -6.868 1.00 93.88 93 GLU A C 1
ATOM 773 O O . GLU A 1 93 ? 2.952 -9.816 -6.442 1.00 93.88 93 GLU A O 1
ATOM 778 N N . TYR A 1 94 ? 2.376 -7.713 -6.985 1.00 95.94 94 TYR A N 1
ATOM 779 C CA . TYR A 1 94 ? 0.970 -7.878 -6.633 1.00 95.94 94 TYR A CA 1
ATOM 780 C C . TYR A 1 94 ? 0.284 -8.940 -7.496 1.00 95.94 94 TYR A C 1
ATOM 782 O O . TYR A 1 94 ? -0.342 -9.847 -6.945 1.00 95.94 94 TYR A O 1
ATOM 790 N N . LEU A 1 95 ? 0.457 -8.884 -8.821 1.00 95.94 95 LEU A N 1
ATOM 791 C CA . LEU A 1 95 ? -0.115 -9.859 -9.749 1.00 95.94 95 LEU A CA 1
ATOM 792 C C . LEU A 1 95 ? 0.416 -11.275 -9.483 1.00 95.94 95 LEU A C 1
ATOM 794 O O . LEU A 1 95 ? -0.369 -12.216 -9.378 1.00 95.94 95 LEU A O 1
ATOM 798 N N . CYS A 1 96 ? 1.729 -11.433 -9.299 1.00 95.94 96 CYS A N 1
ATOM 799 C CA . CYS A 1 96 ? 2.334 -12.723 -8.960 1.00 95.94 96 CYS A CA 1
ATOM 800 C C . CYS A 1 96 ? 1.739 -13.309 -7.671 1.00 95.94 96 CYS A C 1
ATOM 802 O O . CYS A 1 96 ? 1.381 -14.486 -7.629 1.00 95.94 96 CYS A O 1
ATOM 804 N N . ASN A 1 97 ? 1.555 -12.488 -6.633 1.00 95.94 97 ASN A N 1
ATOM 805 C CA . ASN A 1 97 ? 0.943 -12.940 -5.385 1.00 95.94 97 ASN A CA 1
ATOM 806 C C . ASN A 1 97 ? -0.559 -13.251 -5.538 1.00 95.94 97 ASN A C 1
ATOM 808 O O . ASN A 1 97 ? -1.055 -14.187 -4.907 1.00 95.94 97 ASN A O 1
ATOM 812 N N . GLN A 1 98 ? -1.292 -12.532 -6.399 1.00 95.50 98 GLN A N 1
ATOM 813 C CA . GLN A 1 98 ? -2.669 -12.892 -6.764 1.00 95.50 98 GLN A CA 1
ATOM 814 C C . GLN A 1 98 ? -2.729 -14.261 -7.451 1.00 95.50 98 GLN A C 1
ATOM 816 O O . GLN A 1 98 ? -3.575 -15.078 -7.082 1.00 95.50 98 GLN A O 1
ATOM 821 N N . ILE A 1 99 ? -1.812 -14.535 -8.385 1.00 97.31 99 ILE A N 1
ATOM 822 C CA . ILE A 1 99 ? -1.693 -15.837 -9.055 1.00 97.31 99 ILE A CA 1
ATOM 823 C C . ILE A 1 99 ? -1.377 -16.930 -8.028 1.00 97.31 99 ILE A C 1
ATOM 825 O O . ILE A 1 99 ? -2.075 -17.939 -7.981 1.00 97.31 99 ILE A O 1
ATOM 829 N N . PHE A 1 100 ? -0.395 -16.723 -7.147 1.00 95.50 100 PHE A N 1
ATOM 830 C CA . PHE A 1 100 ? -0.065 -17.691 -6.094 1.00 95.50 100 PHE A CA 1
ATOM 831 C C . PHE A 1 100 ? -1.249 -17.974 -5.170 1.00 95.50 100 PHE A C 1
ATOM 833 O O . PHE A 1 100 ? -1.556 -19.137 -4.900 1.00 95.50 100 PHE A O 1
ATOM 840 N N . LYS A 1 101 ? -1.974 -16.932 -4.755 1.00 94.00 101 LYS A N 1
ATOM 841 C CA . LYS A 1 101 ? -3.197 -17.079 -3.962 1.00 94.00 101 LYS A CA 1
ATOM 842 C C . LYS A 1 101 ? -4.272 -17.873 -4.712 1.00 94.00 101 LYS A C 1
ATOM 844 O O . LYS A 1 101 ? -4.915 -18.727 -4.105 1.00 94.00 101 LYS A O 1
ATOM 849 N N . TYR A 1 102 ? -4.466 -17.616 -6.007 1.00 96.50 102 TYR A N 1
ATOM 850 C CA . TYR A 1 102 ? -5.418 -18.350 -6.850 1.00 96.50 102 TYR A CA 1
ATOM 851 C C . TYR A 1 102 ? -5.051 -19.836 -6.965 1.00 96.50 102 TYR A C 1
ATOM 853 O O . TYR A 1 102 ? -5.912 -20.704 -6.832 1.00 96.50 102 TYR A O 1
ATOM 861 N N . LEU A 1 103 ? -3.756 -20.130 -7.101 1.00 97.06 103 LEU A N 1
ATOM 862 C CA . LEU A 1 103 ? -3.199 -21.485 -7.110 1.00 97.06 103 LEU A CA 1
ATOM 863 C C . LEU A 1 103 ? -3.164 -22.148 -5.721 1.00 97.06 103 LEU A C 1
ATOM 865 O O . LEU A 1 103 ? -2.656 -23.259 -5.590 1.00 97.06 103 LEU A O 1
ATOM 869 N N . LYS A 1 104 ? -3.707 -21.495 -4.683 1.00 95.69 104 LYS A N 1
ATOM 870 C CA . LYS A 1 104 ? -3.721 -21.969 -3.288 1.00 95.69 104 LYS A CA 1
ATOM 871 C C . LYS A 1 104 ? -2.321 -22.212 -2.706 1.00 95.69 104 LYS A C 1
ATOM 873 O O . LYS A 1 104 ? -2.168 -22.983 -1.761 1.00 95.69 104 LYS A O 1
ATOM 878 N N . ILE A 1 105 ? -1.306 -21.531 -3.236 1.00 93.56 105 ILE A N 1
ATOM 879 C CA . ILE A 1 105 ? 0.032 -21.497 -2.647 1.00 93.56 105 ILE A CA 1
ATOM 880 C C . ILE A 1 105 ? -0.022 -20.577 -1.427 1.00 93.56 105 ILE A C 1
ATOM 882 O O . ILE A 1 105 ? -0.555 -19.466 -1.494 1.00 93.56 105 ILE A O 1
ATOM 886 N N . ASN A 1 106 ? 0.518 -21.043 -0.299 1.00 89.81 106 ASN A N 1
ATOM 887 C CA . ASN A 1 106 ? 0.548 -20.250 0.922 1.00 89.81 106 ASN A CA 1
ATOM 888 C C . ASN A 1 106 ? 1.475 -19.040 0.741 1.00 89.81 106 ASN A C 1
ATOM 890 O O . ASN A 1 106 ? 2.687 -19.192 0.599 1.00 89.81 106 ASN A O 1
ATOM 894 N N . VAL A 1 107 ? 0.896 -17.843 0.767 1.00 91.19 107 VAL A N 1
ATOM 895 C CA . VAL A 1 107 ? 1.607 -16.566 0.675 1.00 91.19 107 VAL A CA 1
ATOM 896 C C . VAL A 1 107 ? 1.188 -15.667 1.828 1.00 91.19 107 VAL A C 1
ATOM 898 O O . VAL A 1 107 ? 0.045 -15.709 2.290 1.00 91.19 107 VAL A O 1
ATOM 901 N N . ALA A 1 108 ? 2.112 -14.837 2.307 1.00 92.00 108 ALA 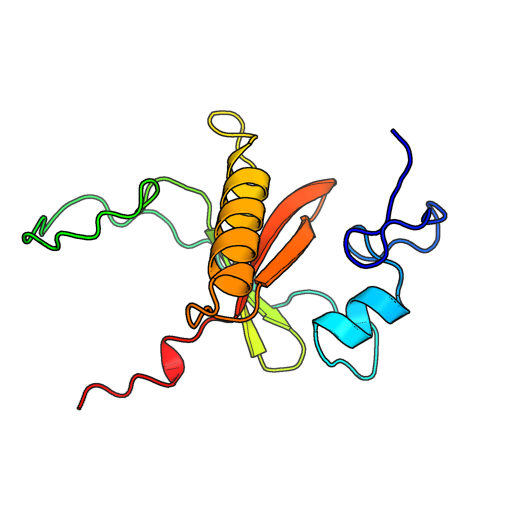A N 1
ATOM 902 C CA . ALA A 1 108 ? 1.795 -13.866 3.344 1.00 92.00 108 ALA A CA 1
ATOM 903 C C . ALA A 1 108 ? 0.756 -12.849 2.843 1.00 92.00 108 ALA A C 1
ATOM 905 O O . ALA A 1 108 ? 0.758 -12.531 1.655 1.00 92.00 108 ALA A O 1
ATOM 906 N N . PRO A 1 109 ? -0.108 -12.297 3.718 1.00 94.81 109 PRO A N 1
ATOM 907 C CA . PRO A 1 109 ? -1.059 -11.265 3.320 1.00 94.81 109 PRO A CA 1
ATOM 908 C C . PRO A 1 109 ? -0.367 -10.109 2.591 1.00 94.81 109 PRO A C 1
ATOM 910 O O . PRO A 1 109 ? 0.628 -9.571 3.084 1.00 94.81 109 PRO A O 1
ATOM 913 N N . PHE A 1 110 ? -0.906 -9.741 1.432 1.00 96.56 110 PHE A N 1
ATOM 914 C CA . PHE A 1 110 ? -0.322 -8.758 0.530 1.00 96.56 110 PHE A CA 1
ATOM 915 C C . PHE A 1 110 ? -1.383 -7.799 -0.020 1.00 96.56 110 PHE A C 1
ATOM 917 O O . PHE A 1 110 ? -2.550 -8.169 -0.176 1.00 96.56 110 PHE A O 1
ATOM 924 N N . TYR A 1 111 ? -0.968 -6.569 -0.316 1.00 97.19 111 TYR A N 1
ATOM 925 C CA . TYR A 1 111 ? -1.844 -5.454 -0.671 1.00 97.19 111 TYR A CA 1
ATOM 926 C C . TYR A 1 111 ? -1.158 -4.516 -1.668 1.00 97.19 111 TYR A C 1
ATOM 928 O O . TYR A 1 111 ? 0.070 -4.454 -1.726 1.00 97.19 111 TYR A O 1
ATOM 936 N N . MET A 1 112 ? -1.965 -3.762 -2.413 1.00 96.88 112 MET A N 1
ATOM 937 C CA . MET A 1 112 ? -1.503 -2.660 -3.257 1.00 96.88 112 MET A CA 1
ATOM 938 C C . MET A 1 112 ? -1.980 -1.341 -2.665 1.00 96.88 112 MET A C 1
ATOM 940 O O . MET A 1 112 ? -3.163 -1.219 -2.349 1.00 96.88 112 MET A O 1
ATOM 944 N N . ILE A 1 113 ? -1.088 -0.366 -2.527 1.00 95.69 113 ILE A N 1
ATOM 945 C CA . ILE A 1 113 ? -1.431 0.974 -2.047 1.00 95.69 113 ILE A CA 1
ATOM 946 C C . ILE A 1 113 ? -0.695 2.048 -2.850 1.00 95.69 113 ILE A C 1
ATOM 948 O O . ILE A 1 113 ? 0.297 1.769 -3.521 1.00 95.69 113 ILE A O 1
ATOM 952 N N . PHE A 1 114 ? -1.136 3.294 -2.709 1.00 93.38 114 PHE A N 1
ATOM 953 C CA . PHE A 1 114 ? -0.288 4.455 -2.965 1.00 93.38 114 PHE A CA 1
ATOM 954 C C . PHE A 1 114 ? 0.433 4.844 -1.681 1.00 93.38 114 PHE A C 1
ATOM 956 O O . PHE A 1 114 ? -0.217 4.957 -0.650 1.00 93.38 114 PHE A O 1
ATOM 963 N N . PHE A 1 115 ? 1.742 5.064 -1.732 1.00 90.38 115 PHE A N 1
ATOM 964 C CA . PHE A 1 115 ? 2.577 5.475 -0.606 1.00 90.38 115 PHE A CA 1
ATOM 965 C C . PHE A 1 115 ? 3.147 6.882 -0.846 1.00 90.38 115 PHE A C 1
ATOM 967 O O . PHE A 1 115 ? 3.490 7.225 -1.973 1.00 90.38 115 PHE A O 1
ATOM 974 N N . GLU A 1 116 ? 3.219 7.699 0.210 1.00 81.62 116 GLU A N 1
ATOM 975 C CA . GLU A 1 116 ? 3.689 9.099 0.165 1.00 81.62 116 GLU A CA 1
ATOM 976 C C . GLU A 1 116 ? 3.098 9.914 -1.005 1.00 81.62 116 GLU A C 1
ATOM 978 O O . GLU A 1 116 ? 1.873 10.004 -1.108 1.00 81.62 116 GLU A O 1
ATOM 983 N N . GLU A 1 117 ? 3.931 10.500 -1.875 1.00 78.12 117 GLU A N 1
ATOM 984 C CA . GLU A 1 117 ? 3.570 11.341 -3.033 1.00 78.12 117 GLU A CA 1
ATOM 985 C C . GLU A 1 117 ? 2.888 10.561 -4.180 1.00 78.12 117 GLU A C 1
ATOM 987 O O . GLU A 1 117 ? 3.060 10.863 -5.357 1.00 78.12 117 GLU A O 1
ATOM 992 N N . LYS A 1 118 ? 2.051 9.578 -3.832 1.00 81.44 118 LYS A N 1
ATOM 993 C CA . LYS A 1 118 ? 1.309 8.681 -4.730 1.00 81.44 118 LYS A CA 1
ATOM 994 C C . LYS A 1 118 ? 2.170 7.677 -5.494 1.00 81.44 118 LYS A C 1
ATOM 996 O O . LYS A 1 118 ? 1.772 7.218 -6.560 1.00 81.44 118 LYS A O 1
ATOM 1001 N N . HIS A 1 119 ? 3.283 7.265 -4.905 1.00 89.06 119 HIS A N 1
ATOM 1002 C CA . HIS A 1 119 ? 4.080 6.172 -5.437 1.00 89.06 119 HIS A CA 1
ATOM 1003 C C . HIS A 1 119 ? 3.343 4.840 -5.297 1.00 89.06 119 HIS A C 1
ATOM 1005 O O . HIS A 1 119 ? 2.862 4.508 -4.208 1.00 89.06 119 HIS A O 1
ATOM 1011 N N . LEU A 1 120 ? 3.247 4.055 -6.370 1.00 93.44 120 LEU A N 1
ATOM 1012 C CA . LEU A 1 120 ? 2.694 2.711 -6.290 1.00 93.44 120 LEU A CA 1
ATOM 1013 C C . LEU A 1 120 ? 3.562 1.853 -5.363 1.00 93.44 120 LEU A C 1
ATOM 1015 O O . LEU A 1 120 ? 4.792 1.870 -5.427 1.00 93.44 120 LEU A O 1
ATOM 1019 N N . CYS A 1 121 ? 2.924 1.114 -4.463 1.00 94.44 121 CYS A N 1
ATOM 1020 C CA . CYS A 1 121 ? 3.623 0.357 -3.438 1.00 94.44 121 CYS A CA 1
ATOM 1021 C C . CYS A 1 121 ? 2.947 -0.989 -3.193 1.00 94.44 121 CYS A C 1
ATOM 1023 O O . CYS A 1 121 ? 1.756 -1.077 -2.879 1.00 94.44 121 CYS A O 1
ATOM 1025 N N . PHE A 1 122 ? 3.749 -2.045 -3.292 1.00 96.00 122 PHE A N 1
ATOM 1026 C CA . PHE A 1 122 ? 3.368 -3.384 -2.885 1.00 96.00 122 PHE A CA 1
ATOM 1027 C C . PHE A 1 122 ? 3.698 -3.565 -1.407 1.00 96.00 122 PHE A C 1
ATOM 1029 O O . PHE A 1 122 ? 4.838 -3.377 -0.975 1.00 96.00 122 PHE A O 1
ATOM 1036 N N . VAL A 1 123 ? 2.701 -3.974 -0.632 1.00 95.88 123 VAL A N 1
ATOM 1037 C CA . VAL A 1 123 ? 2.823 -4.189 0.808 1.00 95.88 123 VAL A CA 1
ATOM 1038 C C . VAL A 1 123 ? 2.627 -5.662 1.100 1.00 95.88 123 VAL A C 1
ATOM 1040 O O . VAL A 1 123 ? 1.635 -6.248 0.682 1.00 95.88 123 VAL A O 1
ATOM 1043 N N . THR A 1 124 ? 3.522 -6.257 1.878 1.00 95.31 124 THR A N 1
ATOM 1044 C CA . THR A 1 124 ? 3.347 -7.620 2.391 1.00 95.31 124 THR A CA 1
ATOM 1045 C C . THR A 1 124 ? 3.622 -7.668 3.886 1.00 95.31 124 THR A C 1
ATOM 1047 O O . THR A 1 124 ? 4.482 -6.945 4.397 1.00 95.31 124 THR A O 1
ATOM 1050 N N . LYS A 1 125 ? 2.864 -8.483 4.621 1.00 93.44 125 LYS A N 1
ATOM 1051 C CA . LYS A 1 125 ? 3.099 -8.688 6.052 1.00 93.44 125 LYS A CA 1
ATOM 1052 C C . LYS A 1 125 ? 4.421 -9.434 6.243 1.00 93.44 125 LYS A C 1
ATOM 1054 O O . LYS A 1 125 ? 4.647 -10.463 5.612 1.00 93.44 125 LYS A O 1
ATOM 1059 N N . ASN A 1 126 ? 5.286 -8.943 7.129 1.00 86.62 126 ASN A N 1
ATOM 1060 C CA . ASN A 1 126 ? 6.531 -9.637 7.445 1.00 86.62 126 ASN A CA 1
ATOM 1061 C C . ASN A 1 126 ? 6.220 -10.897 8.273 1.00 86.62 126 ASN A C 1
ATOM 1063 O O . ASN A 1 126 ? 5.705 -10.795 9.384 1.00 86.62 126 ASN A O 1
ATOM 1067 N N . PHE A 1 127 ? 6.509 -12.073 7.717 1.00 74.94 127 PHE A N 1
ATOM 1068 C CA . PHE A 1 127 ? 6.220 -13.382 8.317 1.00 74.94 127 PHE A CA 1
ATOM 1069 C C . PHE A 1 127 ? 7.454 -14.065 8.929 1.00 74.94 127 PHE A C 1
ATOM 1071 O O . PHE A 1 127 ? 7.316 -15.103 9.571 1.00 74.94 127 PHE A O 1
ATOM 1078 N N . MET A 1 128 ? 8.648 -13.480 8.769 1.00 69.12 128 MET A N 1
ATOM 1079 C CA . MET A 1 128 ? 9.907 -14.062 9.256 1.00 69.12 128 MET A CA 1
ATOM 1080 C C . MET A 1 128 ? 10.054 -14.020 10.785 1.00 69.12 128 MET A C 1
ATOM 1082 O O . MET A 1 128 ? 10.900 -14.718 11.322 1.00 69.12 128 MET A O 1
ATOM 1086 N N . GLU A 1 129 ? 9.235 -13.252 11.510 1.00 56.41 129 GLU A N 1
ATOM 1087 C CA . GLU A 1 129 ? 9.320 -13.191 12.982 1.00 56.41 129 GLU A CA 1
ATOM 1088 C C . GLU A 1 129 ? 8.752 -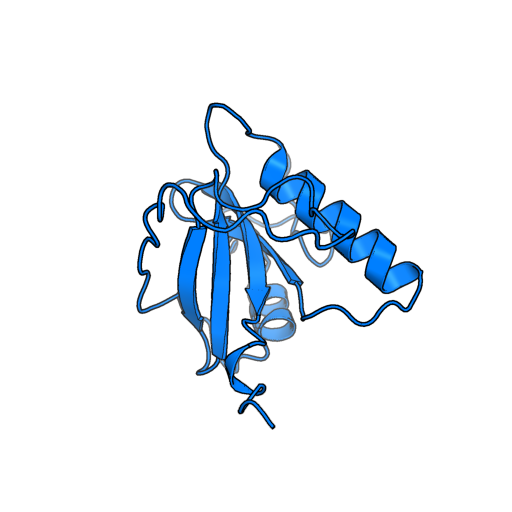14.430 13.682 1.00 56.41 129 GLU A C 1
ATOM 1090 O O . GLU A 1 129 ? 9.099 -14.692 14.827 1.00 56.41 129 GLU A O 1
ATOM 1095 N N . ASN A 1 130 ? 7.933 -15.223 12.985 1.00 50.56 130 ASN A N 1
ATOM 1096 C CA . ASN A 1 130 ? 7.441 -16.502 13.499 1.00 50.56 130 ASN A CA 1
ATOM 1097 C C . ASN A 1 130 ? 8.406 -17.663 13.212 1.00 50.56 130 ASN A C 1
ATOM 1099 O O . ASN A 1 130 ? 8.179 -18.774 13.681 1.00 50.56 130 ASN A O 1
ATOM 1103 N N . PHE A 1 131 ? 9.473 -17.423 12.443 1.00 49.78 131 PHE A N 1
ATOM 1104 C CA . PHE A 1 131 ? 10.567 -18.371 12.263 1.00 49.78 131 PHE A CA 1
ATOM 1105 C C . PHE A 1 131 ? 11.593 -18.149 13.380 1.00 49.78 131 PHE A C 1
ATOM 1107 O O . PHE A 1 131 ? 12.674 -17.605 13.167 1.00 49.78 131 PHE A O 1
ATOM 1114 N N . SER A 1 132 ? 11.259 -18.579 14.599 1.00 44.06 132 SER A N 1
ATOM 1115 C CA . SER A 1 132 ? 12.301 -18.996 15.534 1.00 44.06 132 SER A CA 1
ATOM 1116 C C . SER A 1 132 ? 12.956 -20.221 14.902 1.00 44.06 132 SER A C 1
ATOM 1118 O O . SER A 1 132 ? 12.297 -21.254 14.776 1.00 44.06 132 SER A O 1
ATOM 1120 N N . GLY A 1 133 ? 14.190 -20.073 14.413 1.00 48.44 133 GLY A N 1
ATOM 1121 C CA . GLY A 1 133 ? 14.962 -21.184 13.860 1.00 48.44 133 GLY A CA 1
ATOM 1122 C C . GLY A 1 133 ? 14.866 -22.382 14.799 1.00 48.44 133 GLY A C 1
ATOM 1123 O O . GLY A 1 133 ? 15.211 -22.266 15.973 1.00 48.44 133 GLY A O 1
ATOM 1124 N N . SER A 1 134 ? 14.279 -23.465 14.295 1.00 35.41 134 SER A N 1
ATOM 1125 C CA . SER A 1 134 ? 14.350 -24.779 14.934 1.00 35.41 134 SER A CA 1
ATOM 1126 C C . SER A 1 134 ? 15.746 -25.347 14.735 1.00 35.41 134 SER A C 1
ATOM 1128 O O . SER A 1 134 ? 16.302 -25.108 13.637 1.00 35.41 134 SER A O 1
#

Organism: NCBI:txid412755

Secondary structure (DSSP, 8-state):
---B-TTT--B--TTT-BTTB-HHHHHHHHT-SS----EEEEEE-----------S---TTSS-S-EEEEEETTEEEEEEE-BTTBTTHHHHHHHHHHHHHHTT-----EEEEEETTTEEEEEEE--GGG----

pLDDT: mean 81.22, std 18.96, range [35.41, 97.31]

Foldseek 3Di:
DFLAAQQPRDGDDPVQDDQSHHQVSVCVLLVHPGDDDWAPWAWDAAPDDDDPDDDPDPPPDPGDFTWTWTDDPNFIKIKTWADPVRLCVQVVVVVVVVVCVVVVNDDFRWGWGQDDPRTTIIMGTDPCVVCPDD

Sequence (134 aa):
MENRCFKCNCETSNKESWYGLHPECFKQWFKLSSLEKFQNIISRRHSDETLFNKAINSSFFHGKFRKYSSTLGGSKYILKVEEKDYPELPATEYLCNQIFKYLKINVAPFYMIFFEEKHLCFVTKNFMENFSGS